Protein AF-A0A5E8BJN4-F1 (afdb_monomer_lite)

Organism: NCBI:txid2606893

Secondary structure (DSSP, 8-state):
-PPPSHHHHHHHHHHHHHHHHHHHHHHHHHHHHHHTTTSPPPS--S-HHHHHHHHHHHHHHHHHHHHHHHTT---SSHHHHTHHHHHTT--TTHHHHH-GGG--HHHHHHHHHHHHHHHHHHHTT-

Structure (mmCIF, N/CA/C/O backbone):
data_AF-A0A5E8BJN4-F1
#
_entry.id   AF-A0A5E8BJN4-F1
#
loop_
_atom_site.group_PDB
_atom_site.id
_atom_site.type_symbol
_atom_site.label_atom_id
_atom_site.label_alt_id
_atom_site.label_comp_id
_atom_site.label_asym_id
_atom_site.label_entity_id
_atom_site.label_seq_id
_atom_site.pdbx_PDB_ins_code
_atom_site.Cartn_x
_atom_site.Cartn_y
_atom_site.Cartn_z
_atom_site.occupancy
_atom_site.B_iso_or_equiv
_atom_site.auth_seq_id
_atom_site.auth_comp_id
_atom_site.auth_asym_id
_atom_site.auth_atom_id
_atom_site.pdbx_PDB_model_num
ATOM 1 N N . MET A 1 1 ? -3.437 -6.522 15.465 1.00 45.19 1 MET A N 1
ATOM 2 C CA . MET A 1 1 ? -3.212 -6.940 14.066 1.00 45.19 1 MET A CA 1
ATOM 3 C C . MET A 1 1 ? -1.799 -6.546 13.671 1.00 45.19 1 MET A C 1
ATOM 5 O O . MET A 1 1 ? -1.491 -5.362 13.699 1.00 45.19 1 MET A O 1
ATOM 9 N N . ALA A 1 2 ? -0.911 -7.509 13.423 1.00 52.59 2 ALA A N 1
ATOM 10 C CA . ALA A 1 2 ? 0.432 -7.198 12.938 1.00 52.59 2 ALA A CA 1
ATOM 11 C C . ALA A 1 2 ? 0.309 -6.641 11.515 1.00 52.59 2 ALA A C 1
ATOM 13 O O . ALA A 1 2 ? -0.337 -7.266 10.678 1.00 52.59 2 ALA A O 1
ATOM 14 N N . ALA A 1 3 ? 0.876 -5.464 11.248 1.00 62.09 3 ALA A N 1
ATOM 15 C CA . ALA A 1 3 ? 0.920 -4.936 9.892 1.00 62.09 3 ALA A CA 1
ATOM 16 C C . ALA A 1 3 ? 1.682 -5.939 9.018 1.00 62.09 3 ALA A C 1
ATOM 18 O O . ALA A 1 3 ? 2.853 -6.225 9.277 1.00 62.09 3 ALA A O 1
ATOM 19 N N . SER A 1 4 ? 1.007 -6.509 8.019 1.00 79.31 4 SER A N 1
ATOM 20 C CA . SER A 1 4 ? 1.665 -7.382 7.054 1.00 79.31 4 SER A CA 1
ATOM 21 C C . SER A 1 4 ? 2.795 -6.594 6.391 1.00 79.31 4 SER A C 1
ATOM 23 O O . SER A 1 4 ? 2.577 -5.516 5.841 1.00 79.31 4 SER A O 1
ATOM 25 N N . ILE A 1 5 ? 4.023 -7.104 6.484 1.00 90.44 5 ILE A N 1
ATOM 26 C CA . ILE A 1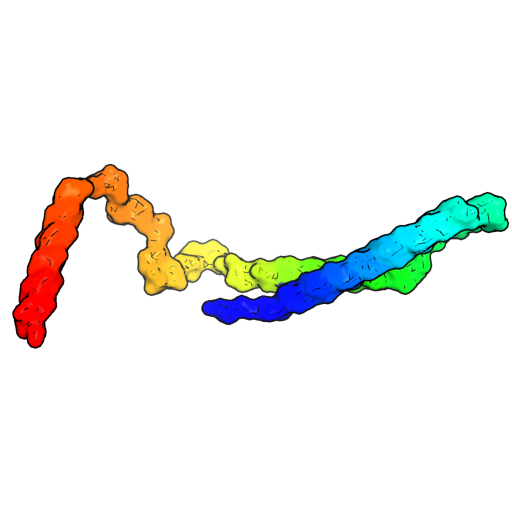 5 ? 5.219 -6.461 5.915 1.00 90.44 5 ILE A CA 1
ATOM 27 C C . ILE A 1 5 ? 5.263 -6.685 4.388 1.00 90.44 5 ILE A C 1
ATOM 29 O O . ILE A 1 5 ? 5.931 -5.962 3.652 1.00 90.44 5 ILE A O 1
ATOM 33 N N . LEU A 1 6 ? 4.497 -7.658 3.884 1.00 91.25 6 LEU A N 1
ATOM 34 C CA . LEU A 1 6 ? 4.502 -8.076 2.485 1.00 91.25 6 LEU A CA 1
ATOM 35 C C . LEU A 1 6 ? 4.069 -6.970 1.494 1.00 91.25 6 LEU A C 1
ATOM 37 O O . LEU A 1 6 ? 4.808 -6.750 0.533 1.00 91.25 6 LEU A O 1
ATOM 41 N N . PRO A 1 7 ? 2.956 -6.228 1.694 1.00 93.38 7 PRO A N 1
ATOM 42 C CA . PRO A 1 7 ? 2.593 -5.116 0.813 1.00 93.38 7 PRO A CA 1
ATOM 43 C C . PRO A 1 7 ? 3.673 -4.031 0.762 1.00 93.38 7 PRO A C 1
ATOM 45 O O . PRO A 1 7 ? 3.937 -3.479 -0.300 1.00 93.38 7 PRO A O 1
ATOM 48 N N . ILE A 1 8 ? 4.340 -3.760 1.890 1.00 93.06 8 ILE A N 1
ATOM 49 C CA . ILE A 1 8 ? 5.411 -2.756 1.981 1.00 93.06 8 ILE A CA 1
ATOM 50 C C . ILE A 1 8 ? 6.601 -3.176 1.113 1.00 93.06 8 ILE A C 1
ATOM 52 O O . ILE A 1 8 ? 7.122 -2.369 0.346 1.00 93.06 8 ILE A O 1
ATOM 56 N N . ILE A 1 9 ? 6.994 -4.450 1.187 1.00 95.56 9 ILE A N 1
ATOM 57 C CA . ILE A 1 9 ? 8.064 -5.014 0.356 1.00 95.56 9 ILE A CA 1
ATOM 58 C C . ILE A 1 9 ? 7.693 -4.929 -1.131 1.0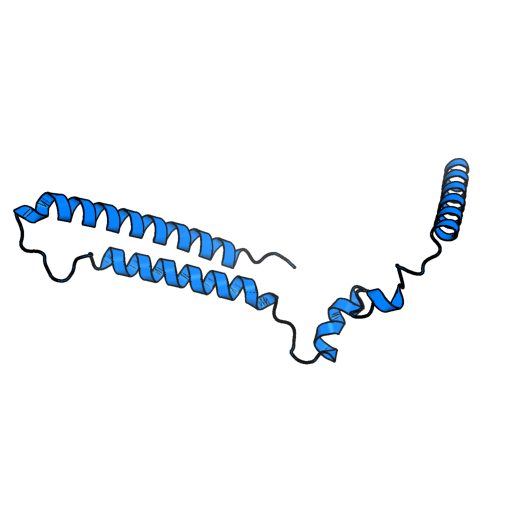0 95.56 9 ILE A C 1
ATOM 60 O O . ILE A 1 9 ? 8.503 -4.479 -1.939 1.00 95.56 9 ILE A O 1
ATOM 64 N N . LEU A 1 10 ? 6.464 -5.308 -1.498 1.00 95.69 10 LEU A N 1
ATOM 65 C CA . LEU A 1 10 ? 5.987 -5.237 -2.884 1.00 95.69 10 LEU A CA 1
ATOM 66 C C . LEU A 1 10 ? 5.996 -3.805 -3.427 1.00 95.69 10 LEU A C 1
ATOM 68 O O . LEU A 1 10 ? 6.421 -3.587 -4.561 1.00 95.69 10 LEU A O 1
ATOM 72 N N . TYR A 1 11 ? 5.594 -2.823 -2.619 1.00 96.44 11 TYR A N 1
ATOM 73 C CA . TYR A 1 11 ? 5.675 -1.416 -3.005 1.00 96.44 11 TYR A CA 1
ATOM 74 C C . TYR A 1 11 ? 7.113 -0.922 -3.149 1.00 96.44 11 TYR A C 1
ATOM 76 O O . TYR A 1 11 ? 7.396 -0.184 -4.091 1.00 96.44 11 TYR A O 1
ATOM 84 N N . ALA A 1 12 ? 8.027 -1.348 -2.275 1.00 96.81 12 ALA A N 1
ATOM 85 C CA . ALA A 1 12 ? 9.440 -0.999 -2.388 1.00 96.81 12 ALA A CA 1
ATOM 86 C C . ALA A 1 12 ? 10.052 -1.538 -3.693 1.00 96.81 12 ALA A C 1
ATOM 88 O O . ALA A 1 12 ? 10.697 -0.787 -4.426 1.00 96.81 12 ALA A O 1
ATOM 89 N N . PHE A 1 13 ? 9.790 -2.806 -4.033 1.00 96.69 13 PHE A N 1
ATOM 90 C CA . PHE A 1 13 ? 10.230 -3.384 -5.307 1.00 96.69 13 PHE A CA 1
ATOM 91 C C . PHE A 1 13 ? 9.566 -2.706 -6.503 1.00 96.69 13 PHE A C 1
ATOM 93 O O . PHE A 1 13 ? 10.248 -2.365 -7.463 1.00 96.69 13 PHE A O 1
ATOM 100 N N . SER A 1 14 ? 8.260 -2.453 -6.445 1.00 97.44 14 SER A N 1
ATOM 101 C CA . SER A 1 14 ? 7.556 -1.731 -7.503 1.00 97.44 14 SER A CA 1
ATOM 102 C C . SER A 1 14 ? 8.177 -0.356 -7.767 1.00 97.44 14 SER A C 1
ATOM 104 O O . SER A 1 14 ? 8.498 -0.045 -8.912 1.00 97.44 14 SER A O 1
ATOM 106 N N . ALA A 1 15 ? 8.428 0.431 -6.716 1.00 97.69 15 ALA A N 1
ATOM 107 C CA . ALA A 1 15 ? 9.078 1.732 -6.835 1.00 97.69 15 ALA A CA 1
ATOM 108 C C . ALA A 1 15 ? 10.474 1.614 -7.461 1.00 97.69 15 ALA A C 1
ATOM 110 O O . ALA A 1 15 ? 10.790 2.360 -8.384 1.00 97.69 15 ALA A O 1
ATOM 111 N N . PHE A 1 16 ? 11.282 0.650 -7.011 1.00 97.88 16 PHE A N 1
ATOM 112 C CA . PHE A 1 16 ? 12.609 0.402 -7.571 1.00 97.88 16 PHE A CA 1
ATOM 113 C C . PHE A 1 16 ? 12.553 0.080 -9.074 1.00 97.88 16 PHE A C 1
ATOM 115 O O . PHE A 1 16 ? 13.204 0.760 -9.863 1.00 97.88 16 PHE A O 1
ATOM 122 N N . PHE A 1 17 ? 11.735 -0.894 -9.489 1.00 97.44 17 PHE A N 1
ATOM 123 C CA . PHE A 1 17 ? 11.611 -1.307 -10.894 1.00 97.44 17 PHE A CA 1
ATOM 124 C C . PHE A 1 17 ? 11.026 -0.205 -11.788 1.00 97.44 17 PHE A C 1
ATOM 126 O O . PHE A 1 17 ? 11.490 -0.005 -12.911 1.00 97.44 17 PHE A O 1
ATOM 133 N N . LEU A 1 18 ? 10.021 0.533 -11.309 1.00 97.44 18 LEU A N 1
ATOM 134 C CA . LEU A 1 18 ? 9.407 1.616 -12.080 1.00 97.44 18 LEU A CA 1
ATOM 135 C C . LEU A 1 18 ? 10.350 2.809 -12.240 1.00 97.44 18 LEU A C 1
ATOM 137 O O . LEU A 1 18 ? 10.448 3.348 -13.336 1.00 97.44 18 LEU A O 1
ATOM 141 N N . ILE A 1 19 ? 11.076 3.201 -11.189 1.00 98.00 19 ILE A N 1
ATOM 142 C CA . ILE A 1 19 ? 12.077 4.274 -11.287 1.00 98.00 19 ILE A CA 1
ATOM 143 C C . ILE A 1 19 ? 13.223 3.843 -12.207 1.00 98.00 19 ILE A C 1
ATOM 145 O O . ILE A 1 19 ? 13.638 4.623 -13.063 1.00 98.00 19 ILE A O 1
ATOM 149 N N . HIS A 1 20 ? 13.701 2.603 -12.072 1.00 97.00 20 HIS A N 1
ATOM 150 C CA . HIS A 1 20 ? 14.777 2.070 -12.903 1.00 97.00 20 HIS A CA 1
ATOM 151 C C . HIS A 1 20 ? 14.384 2.028 -14.386 1.00 97.00 20 HIS A C 1
ATOM 153 O O . HIS A 1 20 ? 15.057 2.632 -15.217 1.00 97.00 20 HIS A O 1
ATOM 159 N N . SER A 1 21 ? 13.241 1.420 -14.715 1.00 96.94 21 SER A N 1
ATOM 160 C CA . SER A 1 21 ? 12.749 1.348 -16.098 1.00 96.94 21 SER A CA 1
ATOM 161 C C . SER A 1 21 ? 12.407 2.724 -16.680 1.00 96.94 21 SER A C 1
ATOM 163 O O . SER A 1 21 ? 12.668 2.972 -17.858 1.00 96.94 21 SER A O 1
ATOM 165 N N . ALA A 1 22 ? 11.885 3.655 -15.872 1.00 96.06 22 ALA A N 1
ATOM 166 C CA . ALA A 1 22 ? 11.641 5.030 -16.303 1.00 96.06 22 ALA A CA 1
ATOM 167 C C . ALA A 1 22 ? 12.944 5.768 -16.640 1.00 96.06 22 ALA A C 1
ATOM 169 O O . ALA A 1 22 ? 13.003 6.470 -17.651 1.00 96.06 22 ALA A O 1
ATOM 170 N N . TYR A 1 23 ? 13.992 5.588 -15.830 1.00 96.62 23 TYR A N 1
ATOM 171 C CA . TYR A 1 23 ? 15.307 6.159 -16.105 1.00 96.62 23 TYR A CA 1
ATOM 172 C C . TYR A 1 23 ? 15.930 5.560 -17.375 1.00 96.62 23 TYR A C 1
ATOM 174 O O . TYR A 1 23 ? 16.331 6.309 -18.265 1.00 96.62 23 TYR A O 1
ATOM 182 N N . SER A 1 24 ? 15.898 4.234 -17.534 1.00 95.62 24 SER A N 1
ATOM 183 C CA . SER A 1 24 ? 16.389 3.547 -18.739 1.00 95.62 24 SER A CA 1
ATOM 184 C C . SER A 1 24 ? 15.642 3.981 -20.008 1.00 95.62 24 SER A C 1
ATOM 186 O O . SER A 1 24 ? 16.248 4.229 -21.052 1.00 95.62 24 SER A O 1
ATOM 188 N N . ALA A 1 25 ? 14.317 4.146 -19.929 1.00 93.62 25 ALA A N 1
ATOM 189 C CA . ALA A 1 25 ? 13.513 4.667 -21.034 1.00 93.62 25 ALA A CA 1
ATOM 190 C C . ALA A 1 25 ? 13.855 6.130 -21.368 1.00 93.62 25 ALA A C 1
ATOM 192 O O . ALA A 1 25 ? 13.858 6.509 -22.546 1.00 93.62 25 ALA A O 1
ATOM 193 N N . TYR A 1 26 ? 14.145 6.950 -20.352 1.00 94.06 26 TYR A N 1
ATOM 194 C CA . TYR A 1 26 ? 14.580 8.334 -20.525 1.00 94.06 26 TYR A CA 1
ATOM 195 C C . TYR A 1 26 ? 15.926 8.408 -21.250 1.00 94.06 26 TYR A C 1
ATOM 197 O O . TYR A 1 26 ? 16.017 9.108 -22.260 1.00 94.06 26 TYR A O 1
ATOM 205 N N . GLU A 1 27 ? 16.935 7.660 -20.799 1.00 92.94 27 GLU A N 1
ATOM 206 C CA . GLU A 1 27 ? 18.250 7.625 -21.446 1.00 92.94 27 GLU A CA 1
ATOM 207 C C . GLU A 1 27 ? 18.148 7.140 -22.893 1.00 92.94 27 GLU A C 1
ATOM 209 O O . GLU A 1 27 ? 18.669 7.791 -23.801 1.00 92.94 27 GLU A O 1
ATOM 214 N N . PHE A 1 28 ? 17.402 6.057 -23.135 1.00 90.06 28 PHE A N 1
ATOM 215 C CA . PHE A 1 28 ? 17.191 5.540 -24.485 1.00 90.06 28 PHE A CA 1
ATOM 216 C C . PHE A 1 28 ? 16.539 6.584 -25.398 1.00 90.06 28 PHE A C 1
ATOM 218 O O . PHE A 1 28 ? 16.993 6.823 -26.517 1.00 90.06 28 PHE A O 1
ATOM 225 N N . SER A 1 29 ? 15.497 7.258 -24.909 1.00 88.50 29 SER A N 1
ATOM 226 C CA . SER A 1 29 ? 14.799 8.303 -25.661 1.00 88.50 29 SER A CA 1
ATOM 227 C C . SER A 1 29 ? 15.679 9.530 -25.903 1.00 88.50 29 SER A C 1
ATOM 229 O O . SER A 1 29 ? 15.583 10.162 -26.956 1.00 88.50 29 SER A O 1
ATOM 231 N N . TYR A 1 30 ? 16.528 9.884 -24.939 1.00 90.50 30 TYR A N 1
ATOM 232 C CA . TYR A 1 30 ? 17.479 10.984 -25.054 1.00 90.50 30 TYR A CA 1
ATOM 233 C C . TYR A 1 30 ? 18.540 10.690 -26.121 1.00 90.50 30 TYR A C 1
ATOM 235 O O . TYR A 1 30 ? 18.744 11.503 -27.024 1.00 90.50 30 TYR A O 1
ATOM 243 N N . LEU A 1 31 ? 19.146 9.499 -26.083 1.00 87.75 31 LEU A N 1
ATOM 244 C CA . LEU A 1 31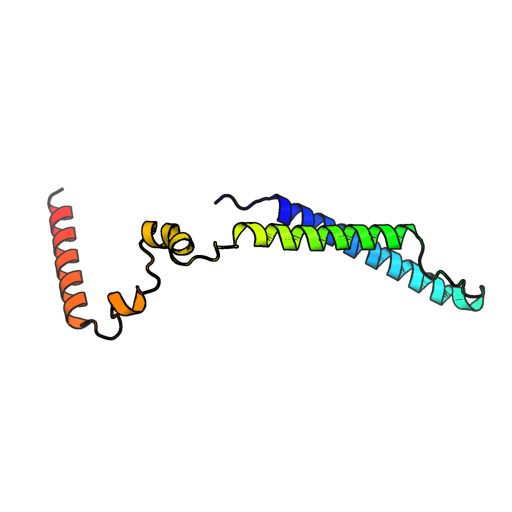 ? 20.117 9.058 -27.085 1.00 87.75 31 LEU A CA 1
ATOM 245 C C . LEU A 1 31 ? 19.477 8.960 -28.470 1.00 87.75 31 LEU A C 1
ATOM 247 O O . LEU A 1 31 ? 20.040 9.467 -29.437 1.00 87.75 31 LEU A O 1
ATOM 251 N N . LEU A 1 32 ? 18.271 8.393 -28.573 1.00 85.44 32 LEU A N 1
ATOM 252 C CA . LEU A 1 32 ? 17.555 8.295 -29.843 1.00 85.44 32 LEU A CA 1
ATOM 253 C C . LEU A 1 32 ? 17.338 9.674 -30.474 1.00 85.44 32 LEU A C 1
ATOM 255 O O . LEU A 1 32 ? 17.563 9.831 -31.668 1.00 85.44 32 LEU A O 1
ATOM 259 N N . LYS A 1 33 ? 16.959 10.688 -29.684 1.00 84.75 33 LYS A N 1
ATOM 260 C CA . LYS A 1 33 ? 16.833 12.074 -30.169 1.00 84.75 33 LYS A CA 1
ATOM 261 C C . LYS A 1 33 ? 18.166 12.641 -30.652 1.00 84.75 33 LYS A C 1
ATOM 263 O O . LYS A 1 33 ? 18.186 13.355 -31.649 1.00 84.75 33 LYS A O 1
ATOM 268 N N . HIS A 1 34 ? 19.265 12.324 -29.971 1.00 85.31 34 HIS A N 1
ATOM 269 C CA . HIS A 1 34 ? 20.595 12.805 -30.340 1.00 85.31 34 HIS A CA 1
ATOM 270 C C . HIS A 1 34 ? 21.120 12.153 -31.633 1.00 85.31 34 HIS A C 1
ATOM 272 O O . HIS A 1 34 ? 21.731 12.821 -32.462 1.00 85.31 34 HIS A O 1
ATOM 278 N N . PHE A 1 35 ? 20.815 10.870 -31.851 1.00 82.31 35 PHE A N 1
ATOM 279 C CA . PHE A 1 35 ? 21.217 10.104 -33.039 1.00 82.31 35 PHE A CA 1
ATOM 280 C C . PHE A 1 35 ? 20.152 10.054 -34.151 1.00 82.31 35 PHE A C 1
ATOM 282 O O . PHE A 1 35 ? 20.376 9.428 -35.192 1.00 82.31 35 PHE A O 1
ATOM 289 N N . ALA A 1 36 ? 19.018 10.743 -33.977 1.00 71.25 36 ALA A N 1
ATOM 290 C CA . ALA A 1 36 ? 17.880 10.743 -34.904 1.00 71.25 36 ALA A CA 1
ATOM 291 C C . ALA A 1 36 ? 18.234 11.230 -36.320 1.00 71.25 36 ALA A C 1
ATOM 293 O O . ALA A 1 36 ? 17.553 10.883 -37.279 1.00 71.25 36 ALA A O 1
ATOM 294 N N . HIS A 1 37 ? 19.303 12.016 -36.468 1.00 66.94 37 HIS A N 1
ATOM 295 C CA . HIS A 1 37 ? 19.775 12.484 -37.773 1.00 66.94 37 HIS A CA 1
ATOM 296 C C . HIS A 1 37 ? 20.530 11.394 -38.569 1.00 66.94 37 HIS A C 1
ATOM 298 O O . HIS A 1 37 ? 20.726 11.531 -39.773 1.00 66.94 37 HIS A O 1
ATOM 304 N N . ILE A 1 38 ? 20.983 10.318 -37.916 1.00 64.94 38 ILE A N 1
ATOM 305 C CA . ILE A 1 38 ? 21.896 9.320 -38.505 1.00 64.94 38 ILE A CA 1
ATOM 306 C C . ILE A 1 38 ? 21.170 8.008 -38.843 1.00 64.94 38 ILE A C 1
ATOM 308 O O . ILE A 1 38 ? 21.606 7.266 -39.719 1.00 64.94 38 ILE A O 1
ATOM 312 N N . THR A 1 39 ? 20.046 7.713 -38.187 1.00 61.50 39 THR A N 1
ATOM 313 C CA . THR A 1 39 ? 19.336 6.434 -38.340 1.00 61.50 39 THR A CA 1
ATOM 314 C C . THR A 1 39 ? 17.839 6.641 -38.537 1.00 61.50 39 THR A C 1
ATOM 316 O O . THR A 1 39 ? 17.208 7.440 -37.850 1.00 61.50 39 THR A O 1
ATOM 319 N N . THR A 1 40 ? 17.250 5.911 -39.488 1.00 63.66 40 THR A N 1
ATOM 320 C CA . THR A 1 40 ? 15.796 5.865 -39.668 1.00 63.66 40 THR A CA 1
ATOM 321 C C . THR A 1 40 ? 15.152 5.237 -38.426 1.00 63.66 40 THR A C 1
ATOM 323 O O . THR A 1 40 ? 15.575 4.160 -37.996 1.00 63.66 40 THR A O 1
ATOM 326 N N . PRO A 1 41 ? 14.140 5.877 -37.812 1.00 62.50 41 PRO A N 1
ATOM 327 C CA . PRO A 1 41 ? 13.572 5.390 -36.563 1.00 62.50 41 PRO A CA 1
ATOM 328 C C . PRO A 1 41 ? 12.860 4.052 -36.792 1.00 62.50 41 PRO A C 1
ATOM 330 O O . PRO A 1 41 ? 11.905 3.952 -37.565 1.00 62.50 41 PRO A O 1
ATOM 333 N N . SER A 1 42 ? 13.333 3.008 -36.112 1.00 61.19 42 SER A N 1
ATOM 334 C CA . SER A 1 42 ? 12.686 1.695 -36.101 1.00 61.19 42 SER A CA 1
ATOM 335 C C . SER A 1 42 ? 11.355 1.753 -35.338 1.00 61.19 42 SER A C 1
ATOM 337 O O . SER A 1 42 ? 11.239 2.436 -34.321 1.00 61.19 42 SER A O 1
ATOM 339 N N . LYS A 1 43 ? 10.347 0.993 -35.795 1.00 62.31 43 LYS A N 1
ATOM 340 C CA . LYS A 1 43 ? 8.982 0.940 -35.221 1.00 62.31 43 LYS A CA 1
ATOM 341 C C . LYS A 1 43 ? 8.918 0.477 -33.751 1.00 62.31 43 LYS A C 1
ATOM 343 O O . LYS A 1 43 ? 7.875 0.633 -33.125 1.00 62.31 43 LYS A O 1
ATOM 348 N N . ASN A 1 44 ? 10.004 -0.054 -33.185 1.00 63.06 44 ASN A N 1
ATOM 349 C CA . ASN A 1 44 ? 10.108 -0.439 -31.775 1.00 63.06 44 ASN A CA 1
ATOM 350 C C . ASN A 1 44 ? 10.984 0.561 -31.006 1.00 63.06 44 ASN A C 1
ATOM 352 O O . ASN A 1 44 ? 12.170 0.326 -30.803 1.00 63.06 44 ASN A O 1
ATOM 356 N N . LEU A 1 45 ? 10.382 1.672 -30.570 1.00 76.06 45 LEU A N 1
ATOM 357 C CA . LEU A 1 45 ? 11.079 2.801 -29.934 1.00 76.06 45 LEU A CA 1
ATOM 358 C C . LEU A 1 45 ? 11.644 2.517 -28.533 1.00 76.06 45 LEU A C 1
ATOM 360 O O . LEU A 1 45 ? 12.288 3.392 -27.976 1.00 76.06 45 LEU A O 1
ATOM 364 N N . VAL A 1 46 ? 11.373 1.361 -27.927 1.00 83.38 46 VAL A N 1
ATOM 365 C CA . VAL A 1 46 ? 11.900 1.021 -26.597 1.00 83.38 46 VAL A CA 1
ATOM 366 C C . VAL A 1 46 ? 12.344 -0.444 -26.602 1.00 83.38 46 VAL A C 1
ATOM 368 O O . VAL A 1 46 ? 11.568 -1.291 -27.077 1.00 83.38 46 VAL A O 1
ATOM 371 N N . PRO A 1 47 ? 13.551 -0.745 -26.091 1.00 90.06 47 PRO A N 1
ATOM 372 C CA . PRO A 1 47 ? 14.047 -2.102 -25.880 1.00 90.06 47 PRO A CA 1
ATOM 373 C C . PRO A 1 47 ? 13.083 -2.998 -25.078 1.00 90.06 47 PRO A C 1
ATOM 375 O O . PRO A 1 47 ? 12.241 -2.525 -24.311 1.00 90.06 47 PRO A O 1
ATOM 378 N N . LEU A 1 48 ? 13.143 -4.311 -25.321 1.00 91.31 48 LEU A N 1
ATOM 379 C CA . LEU A 1 48 ? 12.199 -5.280 -24.748 1.00 91.31 48 LEU A CA 1
ATOM 380 C C . LEU A 1 48 ? 12.385 -5.464 -23.233 1.00 91.31 48 LEU A C 1
ATOM 382 O O . LEU A 1 48 ? 11.402 -5.606 -22.514 1.00 91.31 48 LEU A O 1
ATOM 386 N N . ASP A 1 49 ? 13.625 -5.441 -22.767 1.00 93.56 49 ASP A N 1
ATOM 387 C CA . ASP A 1 49 ? 14.033 -5.473 -21.360 1.00 93.56 49 ASP A CA 1
ATOM 388 C C . ASP A 1 49 ? 13.356 -4.361 -20.546 1.00 93.56 49 ASP A C 1
ATOM 390 O O . ASP A 1 49 ? 12.632 -4.663 -19.598 1.00 93.56 49 ASP A O 1
ATOM 394 N N . VAL A 1 50 ? 13.444 -3.104 -20.996 1.00 94.56 50 VAL A N 1
ATOM 395 C CA . VAL A 1 50 ? 12.814 -1.952 -20.319 1.00 94.56 50 VAL A CA 1
ATOM 396 C C . VAL A 1 50 ? 11.288 -2.105 -20.240 1.00 94.56 50 VAL A C 1
ATOM 398 O O . VAL A 1 50 ? 10.664 -1.740 -19.241 1.00 94.56 50 VAL A O 1
ATOM 401 N N . LYS A 1 51 ? 10.659 -2.685 -21.273 1.00 94.94 51 LYS A N 1
ATOM 402 C CA . LYS A 1 51 ? 9.212 -2.970 -21.260 1.00 94.94 51 LYS A CA 1
ATOM 403 C C . LYS A 1 51 ? 8.854 -4.036 -20.227 1.00 94.94 51 LYS A C 1
ATOM 405 O O . LYS A 1 51 ? 7.857 -3.883 -19.526 1.00 94.94 51 LYS A O 1
ATOM 410 N N . ILE A 1 52 ? 9.636 -5.113 -20.146 1.00 95.88 52 ILE A N 1
ATOM 411 C CA . ILE A 1 52 ? 9.397 -6.207 -19.198 1.00 95.88 52 ILE A CA 1
ATOM 412 C C . ILE A 1 52 ? 9.556 -5.703 -17.760 1.00 95.88 52 ILE A C 1
ATOM 414 O O . ILE A 1 52 ? 8.682 -5.962 -16.936 1.00 95.88 52 ILE A O 1
ATOM 418 N N . GLU A 1 53 ? 10.605 -4.933 -17.468 1.00 95.94 53 GLU A N 1
ATOM 419 C CA . GLU A 1 53 ? 10.830 -4.345 -16.142 1.00 95.94 53 GLU A CA 1
ATOM 420 C C . GLU A 1 53 ? 9.682 -3.433 -15.704 1.00 95.94 53 GLU A C 1
ATOM 422 O O . GLU A 1 53 ? 9.199 -3.545 -14.576 1.00 95.94 53 GLU A O 1
ATOM 427 N N . ALA A 1 54 ? 9.189 -2.580 -16.608 1.00 96.38 54 ALA A N 1
ATOM 428 C CA . ALA A 1 54 ? 8.051 -1.709 -16.333 1.00 96.38 54 ALA A CA 1
ATOM 429 C C . ALA A 1 54 ? 6.764 -2.509 -16.058 1.00 96.38 54 ALA A C 1
ATOM 431 O O . ALA A 1 54 ? 6.022 -2.188 -15.128 1.00 96.38 54 ALA A O 1
ATOM 432 N N . ILE A 1 55 ? 6.506 -3.577 -16.825 1.00 97.50 55 ILE A N 1
ATOM 433 C CA . ILE A 1 55 ? 5.345 -4.459 -16.618 1.00 97.50 55 ILE A CA 1
ATOM 434 C C . ILE A 1 55 ? 5.447 -5.178 -15.268 1.00 97.50 55 ILE A C 1
ATOM 436 O O . ILE A 1 55 ? 4.469 -5.213 -14.522 1.00 97.50 55 ILE A O 1
ATOM 440 N N . ILE A 1 56 ? 6.619 -5.715 -14.921 1.00 97.56 56 ILE A N 1
ATOM 441 C CA . ILE A 1 56 ? 6.854 -6.378 -13.631 1.00 97.56 56 ILE A CA 1
ATOM 442 C C . ILE A 1 56 ? 6.670 -5.386 -12.473 1.00 97.56 56 ILE A C 1
ATOM 444 O O . ILE A 1 56 ? 5.958 -5.685 -11.512 1.00 97.56 56 ILE A O 1
ATOM 448 N N . GLY A 1 57 ? 7.235 -4.179 -12.585 1.00 97.56 57 GLY A N 1
ATOM 449 C CA . GLY A 1 57 ? 7.069 -3.116 -11.592 1.00 97.56 57 GLY A CA 1
ATOM 450 C C . GLY A 1 57 ? 5.605 -2.700 -11.404 1.00 97.56 57 GLY A C 1
ATOM 451 O O . GLY A 1 57 ? 5.161 -2.500 -10.269 1.00 97.56 57 GLY A O 1
ATOM 452 N N . ALA A 1 58 ? 4.829 -2.643 -12.490 1.00 97.56 58 ALA A N 1
ATOM 453 C CA . ALA A 1 58 ? 3.396 -2.361 -12.447 1.00 97.56 58 ALA A CA 1
ATOM 454 C C . ALA A 1 58 ? 2.597 -3.503 -11.796 1.00 97.56 58 ALA A C 1
ATOM 456 O O . ALA A 1 58 ? 1.718 -3.242 -10.975 1.00 97.56 58 ALA A O 1
ATOM 457 N N . LEU A 1 59 ? 2.922 -4.765 -12.097 1.00 97.62 59 LEU A N 1
ATOM 458 C CA . LEU A 1 59 ? 2.287 -5.920 -11.457 1.00 97.62 59 LEU A CA 1
ATOM 459 C C . LEU A 1 59 ? 2.517 -5.911 -9.943 1.00 97.62 59 LEU A C 1
ATOM 461 O O . LEU A 1 59 ? 1.559 -6.068 -9.186 1.00 97.62 59 LEU A O 1
ATOM 465 N N . PHE A 1 60 ? 3.746 -5.651 -9.484 1.00 97.56 60 PHE A N 1
ATOM 466 C CA . PHE A 1 60 ? 4.021 -5.514 -8.051 1.00 97.56 60 PHE A CA 1
ATOM 467 C C . PHE A 1 60 ? 3.224 -4.379 -7.400 1.00 97.56 60 PHE A C 1
ATOM 469 O O . PHE A 1 60 ? 2.719 -4.568 -6.293 1.00 97.56 60 PHE A O 1
ATOM 476 N N . ALA A 1 61 ? 3.036 -3.245 -8.087 1.00 96.50 61 ALA A N 1
ATOM 477 C CA . ALA A 1 61 ? 2.204 -2.146 -7.587 1.00 96.50 61 ALA A CA 1
ATOM 478 C C 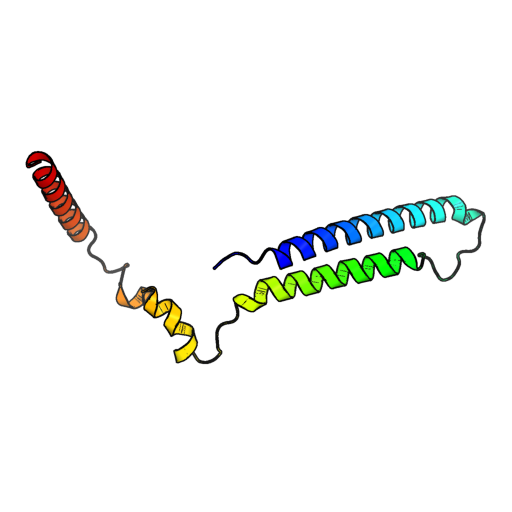. ALA A 1 61 ? 0.751 -2.590 -7.365 1.00 96.50 61 ALA A C 1
ATOM 480 O O . ALA A 1 61 ? 0.156 -2.310 -6.323 1.00 96.50 61 ALA A O 1
ATOM 481 N N . VAL A 1 62 ? 0.187 -3.296 -8.351 1.00 96.56 62 VAL A N 1
ATOM 482 C CA . VAL A 1 62 ? -1.199 -3.776 -8.323 1.00 96.56 62 VAL A CA 1
ATOM 483 C C . VAL A 1 62 ? -1.388 -4.810 -7.216 1.00 96.56 62 VAL A C 1
ATOM 485 O O . VAL A 1 62 ? -2.315 -4.684 -6.417 1.00 96.56 62 VAL A O 1
ATOM 488 N N . PHE A 1 63 ? -0.494 -5.797 -7.111 1.00 94.88 63 PHE A N 1
ATOM 489 C CA . PHE A 1 63 ? -0.569 -6.799 -6.047 1.00 94.88 63 PHE A CA 1
ATOM 490 C C . PHE A 1 63 ? -0.384 -6.186 -4.657 1.00 94.88 63 PHE A C 1
ATOM 492 O O . PHE A 1 63 ? -1.136 -6.530 -3.744 1.00 94.88 63 PHE A O 1
ATOM 499 N N . GLY A 1 64 ? 0.553 -5.243 -4.500 1.00 93.69 64 GLY A N 1
ATOM 500 C CA . GLY A 1 64 ? 0.719 -4.481 -3.261 1.00 93.69 64 GLY A CA 1
ATOM 501 C C . GLY A 1 64 ? -0.576 -3.774 -2.852 1.00 93.69 64 GLY A C 1
ATOM 502 O O . GLY A 1 64 ? -1.024 -3.926 -1.717 1.00 93.69 64 GLY A O 1
ATOM 503 N N . ALA A 1 65 ? -1.236 -3.099 -3.800 1.00 92.81 65 ALA A N 1
ATOM 504 C CA . ALA A 1 65 ? -2.495 -2.392 -3.564 1.00 92.81 65 ALA A CA 1
ATOM 505 C C . ALA A 1 65 ? -3.653 -3.306 -3.167 1.00 92.81 65 ALA A C 1
ATOM 507 O O . ALA A 1 65 ? -4.413 -2.970 -2.255 1.00 92.81 65 ALA A O 1
ATOM 508 N N . ILE A 1 66 ? -3.776 -4.464 -3.819 1.00 92.88 66 ILE A N 1
ATOM 509 C CA . ILE A 1 66 ? -4.798 -5.454 -3.476 1.00 92.88 66 ILE A CA 1
ATOM 510 C C . ILE A 1 66 ? -4.567 -5.948 -2.047 1.00 92.88 66 ILE A C 1
ATOM 512 O O . ILE A 1 66 ? -5.471 -5.848 -1.219 1.00 92.88 66 ILE A O 1
ATOM 516 N N . LEU A 1 67 ? -3.352 -6.405 -1.728 1.00 91.69 67 LEU A N 1
ATOM 517 C CA . LEU A 1 67 ? -3.038 -6.989 -0.421 1.00 91.69 67 LEU A CA 1
ATOM 518 C C . LEU A 1 67 ? -3.216 -6.004 0.739 1.00 91.69 67 LEU A C 1
ATOM 520 O O . LEU A 1 67 ? -3.624 -6.416 1.817 1.00 91.69 67 LEU A O 1
ATOM 524 N N . THR A 1 68 ? -2.991 -4.703 0.530 1.00 90.25 68 THR A N 1
ATOM 525 C CA . THR A 1 68 ? -3.273 -3.682 1.555 1.00 90.25 68 THR A CA 1
ATOM 526 C C . THR A 1 68 ? -4.755 -3.605 1.939 1.00 90.25 68 THR A C 1
ATOM 528 O O . THR A 1 68 ? -5.076 -3.179 3.047 1.00 90.25 68 THR A O 1
ATOM 531 N N . LYS A 1 69 ? -5.675 -3.973 1.041 1.00 88.12 69 LYS A N 1
ATOM 532 C CA . LYS A 1 69 ? -7.121 -3.842 1.270 1.00 88.12 69 LYS A CA 1
ATOM 533 C C . LYS A 1 69 ? -7.818 -5.139 1.649 1.00 88.12 69 LYS A C 1
ATOM 535 O O . LYS A 1 69 ? -8.926 -5.055 2.176 1.00 88.12 69 LYS A O 1
ATOM 540 N N . VAL A 1 70 ? -7.190 -6.296 1.442 1.00 86.69 70 VAL A N 1
ATOM 541 C CA . VAL A 1 70 ? -7.791 -7.606 1.747 1.00 86.69 70 VAL A CA 1
ATOM 542 C C . VAL A 1 70 ? -8.307 -7.668 3.188 1.00 86.69 70 VAL A C 1
ATOM 544 O O . VAL A 1 70 ? -9.461 -8.029 3.395 1.00 86.69 70 VAL A O 1
ATOM 547 N N . ASP A 1 71 ? -7.516 -7.205 4.156 1.00 80.00 71 ASP A N 1
ATOM 548 C CA . ASP A 1 71 ? -7.863 -7.296 5.583 1.00 80.00 71 ASP A CA 1
ATOM 549 C C . ASP A 1 71 ? -8.923 -6.271 6.033 1.00 80.00 71 ASP A C 1
ATOM 551 O O . ASP A 1 71 ? -9.389 -6.305 7.167 1.00 80.00 71 ASP A O 1
ATOM 555 N N . THR A 1 72 ? -9.310 -5.332 5.163 1.00 83.25 72 THR A N 1
ATOM 556 C CA . THR A 1 72 ? -10.285 -4.273 5.497 1.00 83.25 72 THR A CA 1
ATOM 557 C C . THR A 1 72 ? -11.721 -4.615 5.108 1.00 83.25 72 THR A C 1
ATOM 559 O O . THR A 1 72 ? -12.645 -3.863 5.420 1.00 83.25 72 THR A O 1
ATOM 562 N N . LEU A 1 73 ? -11.926 -5.726 4.399 1.00 85.25 73 LEU A N 1
ATOM 563 C CA . LEU A 1 73 ? -13.238 -6.122 3.905 1.00 85.25 73 LEU A CA 1
ATOM 564 C C . LEU A 1 73 ? -14.066 -6.738 5.036 1.00 85.25 73 LEU A C 1
ATOM 566 O O . LEU A 1 73 ? -13.757 -7.816 5.535 1.00 85.25 73 LEU A O 1
ATOM 570 N N . LYS A 1 74 ? -15.148 -6.053 5.418 1.00 87.00 74 LYS A N 1
ATOM 571 C CA . LYS A 1 74 ? -16.148 -6.574 6.357 1.00 87.00 74 LYS A CA 1
ATOM 572 C C . LYS A 1 74 ? -17.161 -7.475 5.631 1.00 87.00 74 LYS A C 1
ATOM 574 O O . LYS A 1 74 ? -17.415 -7.265 4.440 1.00 87.00 74 LYS A O 1
ATOM 579 N N . PRO A 1 75 ? -17.763 -8.465 6.316 1.00 90.31 75 PRO A N 1
ATOM 580 C CA . PRO A 1 75 ? -18.816 -9.285 5.725 1.00 90.31 75 PRO A CA 1
ATOM 581 C C . PRO A 1 75 ? -20.027 -8.429 5.329 1.00 90.31 75 PRO A C 1
ATOM 583 O O . PRO A 1 75 ? -20.322 -7.408 5.946 1.00 90.31 75 PRO A O 1
ATOM 586 N N . ILE A 1 76 ? -20.755 -8.857 4.293 1.00 92.31 76 ILE A N 1
ATOM 587 C CA . ILE A 1 76 ? -21.899 -8.096 3.758 1.00 92.31 76 ILE A CA 1
ATOM 588 C C . ILE A 1 76 ? -23.079 -8.030 4.736 1.00 92.31 76 ILE A C 1
ATOM 590 O O . ILE A 1 76 ? -23.872 -7.090 4.713 1.00 92.31 76 ILE A O 1
ATOM 594 N N . LYS A 1 77 ? -23.216 -9.041 5.599 1.00 93.75 77 LYS A N 1
ATOM 595 C CA . LYS A 1 77 ? -24.278 -9.093 6.596 1.00 93.75 77 LYS A CA 1
ATOM 596 C C . LYS A 1 77 ? -23.903 -8.228 7.785 1.00 93.75 77 LYS A C 1
ATOM 598 O O . LYS A 1 77 ? -22.922 -8.493 8.475 1.00 93.75 77 LYS A O 1
ATOM 603 N N . PHE A 1 78 ? -24.753 -7.250 8.068 1.00 88.62 78 PHE A N 1
ATOM 604 C CA . PHE A 1 78 ? -24.562 -6.332 9.184 1.00 88.62 78 PHE A CA 1
ATOM 605 C C . PHE A 1 78 ? -24.408 -7.058 10.526 1.00 88.62 78 PHE A C 1
ATOM 607 O O . PHE A 1 78 ? -23.481 -6.763 11.268 1.00 88.62 78 PHE A O 1
ATOM 614 N N . SER A 1 79 ? -25.242 -8.068 10.795 1.00 89.44 79 SER A N 1
ATOM 615 C CA . SER A 1 79 ? -25.181 -8.852 12.037 1.00 89.44 79 SER A CA 1
ATOM 616 C C . SER A 1 79 ? -23.834 -9.535 12.272 1.00 89.44 79 SER A C 1
ATOM 618 O O . SER A 1 79 ? -23.504 -9.812 13.412 1.00 89.44 79 SER A O 1
ATOM 620 N N . GLU A 1 80 ? -23.080 -9.836 11.212 1.00 92.06 80 GLU A N 1
ATOM 621 C CA . GLU A 1 80 ? -21.744 -10.437 11.297 1.00 92.06 80 GLU A CA 1
ATOM 622 C C . GLU A 1 80 ? -20.656 -9.348 11.340 1.00 92.06 80 GLU A C 1
ATOM 624 O O . GLU A 1 80 ? -19.669 -9.486 12.054 1.00 92.06 80 GLU A O 1
ATOM 629 N N . ALA A 1 81 ? -20.849 -8.237 10.620 1.00 88.81 81 ALA A N 1
ATOM 630 C CA . ALA A 1 81 ? -19.873 -7.151 10.499 1.00 88.81 81 ALA A CA 1
ATOM 631 C C . ALA A 1 81 ? -19.686 -6.318 11.776 1.00 88.81 81 ALA A C 1
ATOM 633 O O . ALA A 1 81 ? -18.640 -5.685 11.936 1.00 88.81 81 ALA A O 1
ATOM 634 N N . ILE A 1 82 ? -20.699 -6.280 12.647 1.00 90.06 82 ILE A N 1
ATOM 635 C CA . ILE A 1 82 ? -20.671 -5.478 13.877 1.00 90.06 82 ILE A CA 1
ATOM 636 C C . ILE A 1 82 ? -20.148 -6.237 15.091 1.00 90.06 82 ILE A C 1
ATOM 638 O O . ILE A 1 82 ? -19.811 -5.595 16.072 1.00 90.06 82 ILE A O 1
ATOM 642 N N . VAL A 1 83 ? -20.068 -7.572 15.051 1.00 90.44 83 VAL A N 1
ATOM 643 C CA . VAL A 1 83 ? -19.767 -8.387 16.245 1.00 90.44 83 VAL A CA 1
ATOM 644 C C . VAL A 1 83 ? -18.427 -8.002 16.865 1.00 90.44 83 VAL A C 1
ATOM 646 O O . VAL A 1 83 ? -18.325 -7.858 18.079 1.00 90.44 83 VAL A O 1
ATOM 649 N N . GLU A 1 84 ? -17.401 -7.816 16.034 1.00 87.00 84 GLU A N 1
ATOM 650 C CA . GLU A 1 84 ? -16.069 -7.408 16.493 1.00 87.00 84 GLU A CA 1
ATOM 651 C C . GLU A 1 84 ? -16.081 -5.985 17.074 1.00 87.00 84 GLU A C 1
ATOM 653 O O . GLU A 1 84 ? -15.502 -5.741 18.134 1.00 87.00 84 GLU A O 1
ATOM 658 N N . ASP A 1 85 ? -16.799 -5.060 16.428 1.00 87.31 85 ASP A N 1
ATOM 659 C CA . ASP A 1 85 ? -16.935 -3.679 16.901 1.00 87.31 85 ASP A CA 1
ATOM 660 C C . ASP A 1 85 ? -17.708 -3.633 18.240 1.00 87.31 85 ASP A C 1
ATOM 662 O O . ASP A 1 85 ? -17.287 -2.948 19.173 1.00 87.31 85 ASP A O 1
ATOM 666 N N . GLU A 1 86 ? -18.785 -4.412 18.384 1.00 89.12 86 GLU A N 1
ATOM 667 C CA . GLU A 1 86 ? -19.587 -4.515 19.610 1.00 89.12 86 GLU A CA 1
ATOM 668 C C . GLU A 1 86 ? -18.803 -5.141 20.767 1.00 89.12 86 GLU A C 1
ATOM 670 O O . GLU A 1 86 ? -18.881 -4.652 21.894 1.00 89.12 86 GLU A O 1
ATOM 675 N N . GLN A 1 87 ? -17.995 -6.175 20.503 1.00 89.00 87 GLN A N 1
ATOM 676 C CA . GLN A 1 87 ? -17.077 -6.741 21.500 1.00 89.00 87 GLN A CA 1
ATOM 677 C C . GLN A 1 87 ? -16.048 -5.710 21.980 1.00 89.00 87 GLN A C 1
ATOM 679 O O . GLN A 1 87 ? -15.687 -5.703 23.156 1.00 89.00 87 GLN A O 1
ATOM 684 N N . ALA A 1 88 ? -15.611 -4.811 21.096 1.00 88.62 88 ALA A N 1
ATOM 685 C CA . ALA A 1 88 ? -14.753 -3.683 21.447 1.00 88.62 88 ALA A CA 1
ATOM 686 C C . ALA A 1 88 ? -15.505 -2.534 22.157 1.00 88.62 88 ALA A C 1
ATOM 688 O O . ALA A 1 88 ? -14.885 -1.536 22.527 1.00 88.62 88 ALA A O 1
ATOM 689 N N . GLY A 1 89 ? -16.823 -2.654 22.360 1.00 87.25 89 GLY A N 1
ATOM 690 C CA . GLY A 1 89 ? -17.672 -1.626 22.968 1.00 87.25 89 GLY A CA 1
ATOM 691 C C . GLY A 1 89 ? -18.029 -0.474 22.024 1.00 87.25 89 GLY A C 1
ATOM 692 O O . GLY A 1 89 ? -18.543 0.550 22.479 1.00 87.25 89 GLY A O 1
ATOM 693 N N . ASN A 1 90 ? -17.763 -0.625 20.725 1.00 85.88 90 ASN A N 1
ATOM 694 C CA . ASN A 1 90 ? -18.087 0.352 19.696 1.00 85.88 90 ASN A CA 1
ATOM 695 C C . ASN A 1 90 ? -19.406 -0.031 19.024 1.00 85.88 90 ASN A C 1
ATOM 697 O O . ASN A 1 90 ? -19.461 -0.891 18.150 1.00 85.88 90 ASN A O 1
ATOM 701 N N . GLY A 1 91 ? -20.482 0.642 19.423 1.00 87.69 91 GLY A N 1
ATOM 702 C CA . GLY A 1 91 ? -21.780 0.485 18.781 1.00 87.69 91 GLY A CA 1
ATOM 703 C C . GLY A 1 91 ? -21.911 1.369 17.532 1.00 87.69 91 GLY A C 1
ATOM 704 O O . GLY A 1 91 ? -21.536 2.543 17.564 1.00 87.69 91 GLY A O 1
ATOM 705 N N . PRO A 1 92 ? -22.544 0.898 16.446 1.00 85.19 92 PRO A N 1
ATOM 706 C CA . PRO A 1 92 ? -22.919 1.768 15.325 1.00 85.19 92 PRO A CA 1
ATOM 707 C C . PRO A 1 92 ? -23.896 2.879 15.754 1.00 85.19 92 PRO A C 1
ATOM 709 O O . PRO A 1 92 ? -23.954 3.945 15.138 1.00 85.19 92 PRO A O 1
ATOM 712 N N . PHE A 1 93 ? -24.635 2.655 16.845 1.00 87.25 93 PHE A N 1
ATOM 713 C CA . PHE A 1 93 ? -25.571 3.611 17.436 1.00 87.25 93 PHE A CA 1
ATOM 714 C C . PHE A 1 93 ? -25.001 4.375 18.634 1.00 87.25 93 PHE A C 1
ATOM 716 O O . PHE A 1 93 ? -25.734 5.134 19.268 1.00 87.25 93 PHE A O 1
ATOM 723 N N . ASP A 1 94 ? -23.699 4.264 18.907 1.00 87.25 94 ASP A N 1
ATOM 724 C CA . ASP A 1 94 ? -23.045 4.869 20.074 1.00 87.25 94 ASP A CA 1
ATOM 725 C C . ASP A 1 94 ? -23.320 6.380 20.182 1.00 87.25 94 ASP A C 1
ATOM 727 O O . ASP A 1 94 ? -23.595 6.924 21.254 1.00 87.25 94 ASP A O 1
ATOM 731 N N . ARG A 1 95 ? -23.388 7.065 19.035 1.00 84.44 95 ARG A N 1
ATOM 732 C CA . ARG A 1 95 ? -23.739 8.490 18.962 1.00 84.44 95 ARG A CA 1
ATOM 733 C C . ARG A 1 95 ? -25.154 8.796 19.473 1.00 84.44 95 ARG A C 1
ATOM 735 O O . ARG A 1 95 ? -25.368 9.849 20.076 1.00 84.44 95 ARG A O 1
ATOM 742 N N . PHE A 1 96 ? -26.115 7.910 19.221 1.00 87.81 96 PHE A N 1
ATOM 743 C CA . PHE A 1 96 ? -27.503 8.060 19.665 1.00 87.81 96 PHE A CA 1
ATOM 744 C C . PHE A 1 96 ? -27.700 7.604 21.109 1.00 87.81 96 PHE A C 1
ATOM 746 O O . PHE A 1 96 ? -28.512 8.191 21.822 1.00 87.81 96 PHE A O 1
ATOM 753 N N . GLU A 1 97 ? -26.951 6.598 21.547 1.00 88.19 97 GLU A N 1
ATOM 754 C CA . GLU A 1 97 ? -27.031 6.055 22.903 1.00 88.19 97 GLU A CA 1
ATOM 755 C C . GLU A 1 97 ? -26.362 6.980 23.919 1.00 88.19 97 GLU A C 1
ATOM 757 O O . GLU A 1 97 ? -26.972 7.336 24.928 1.00 88.19 97 GLU A O 1
ATOM 762 N N . ARG A 1 98 ? -25.148 7.470 23.628 1.00 86.50 98 ARG A N 1
ATOM 763 C CA . ARG A 1 98 ? -24.420 8.367 24.541 1.00 86.50 98 ARG A CA 1
ATOM 764 C C . ARG A 1 98 ? -25.046 9.751 24.664 1.00 86.50 98 ARG A C 1
ATOM 766 O O . ARG A 1 98 ? -24.776 10.443 25.648 1.00 86.50 98 ARG A O 1
ATOM 773 N N . ARG A 1 99 ? -25.841 10.171 23.669 1.00 87.88 99 ARG A N 1
ATOM 774 C CA . ARG A 1 99 ? -26.530 11.476 23.611 1.00 87.88 99 ARG A CA 1
ATOM 775 C C . ARG A 1 99 ? -25.641 12.637 24.062 1.00 87.88 99 ARG A C 1
ATOM 777 O O . ARG A 1 99 ? -26.074 13.485 24.836 1.00 87.88 99 ARG A O 1
ATOM 784 N N . THR A 1 100 ? -24.398 12.685 23.584 1.00 84.44 100 THR A N 1
ATOM 785 C CA . THR A 1 100 ? -23.372 13.634 24.060 1.00 84.44 100 THR A CA 1
ATOM 786 C C . THR A 1 100 ? -23.822 15.097 24.000 1.00 84.44 100 THR A C 1
ATOM 788 O O . THR A 1 100 ? -23.467 15.883 24.869 1.00 84.44 100 THR A O 1
ATOM 791 N N . ILE A 1 101 ? -24.673 15.445 23.032 1.00 87.19 101 ILE A N 1
ATOM 792 C CA . ILE A 1 101 ? -25.237 16.793 22.849 1.00 87.19 101 ILE A CA 1
ATOM 793 C C . ILE A 1 101 ? -26.203 17.188 23.984 1.00 87.19 101 ILE A C 1
ATOM 795 O O . ILE A 1 101 ? -26.330 18.366 24.300 1.00 87.19 101 ILE A O 1
ATOM 799 N N . PHE A 1 102 ? -26.867 16.219 24.615 1.00 90.62 102 PHE A N 1
ATOM 800 C CA . PHE A 1 102 ? -27.860 16.444 25.673 1.00 90.62 102 PHE A CA 1
ATOM 801 C C . PHE A 1 102 ? -27.309 16.185 27.079 1.00 90.62 102 PHE A C 1
ATOM 803 O O . PHE A 1 102 ? -28.066 16.175 28.048 1.00 90.62 102 PHE A O 1
ATOM 810 N N . GLN A 1 103 ? -26.004 15.944 27.213 1.00 89.38 103 GLN A N 1
ATOM 811 C CA . GLN A 1 103 ? -25.401 15.699 28.517 1.00 89.38 103 GLN A CA 1
ATOM 812 C C . GLN A 1 103 ? -25.278 16.992 29.327 1.00 89.38 103 GLN A C 1
ATOM 814 O O . GLN A 1 103 ? -24.833 18.030 28.833 1.00 89.38 103 GLN A O 1
ATOM 819 N N . ASN A 1 104 ? -25.618 16.912 30.614 1.00 93.81 104 ASN A N 1
ATOM 820 C CA . ASN A 1 104 ? -25.421 18.016 31.540 1.00 93.81 104 ASN A CA 1
ATOM 821 C C . ASN A 1 104 ? -23.936 18.151 31.905 1.00 93.81 104 ASN A C 1
ATOM 823 O O . ASN A 1 104 ? -23.405 17.438 32.759 1.00 93.81 104 ASN A O 1
ATOM 827 N N . VAL A 1 105 ? -23.262 19.106 31.269 1.00 93.38 105 VAL A N 1
ATOM 828 C CA . VAL A 1 105 ? -21.830 19.366 31.482 1.00 93.38 105 VAL A CA 1
ATOM 829 C C . VAL A 1 105 ? -21.531 19.790 32.925 1.00 93.38 105 VAL A C 1
ATOM 831 O O . VAL A 1 105 ? -20.482 19.443 33.465 1.00 93.38 105 VAL A O 1
ATOM 834 N N . ILE A 1 106 ? -22.439 20.529 33.571 1.00 95.88 106 ILE A N 1
ATOM 835 C CA . ILE A 1 106 ? -22.234 21.037 34.936 1.00 95.88 106 ILE A CA 1
ATOM 836 C C . ILE A 1 106 ? -22.230 19.879 35.935 1.00 95.88 106 ILE A C 1
ATOM 838 O O . ILE A 1 106 ? -21.395 19.839 36.836 1.00 95.88 106 ILE A O 1
ATOM 842 N N . GLU A 1 107 ? -23.142 18.929 35.763 1.00 95.88 107 GLU A N 1
ATOM 843 C CA . GLU A 1 107 ? -23.251 17.746 36.614 1.00 95.88 107 GLU A CA 1
ATOM 844 C C . GLU A 1 107 ? -22.032 16.830 36.470 1.00 95.88 107 GLU A C 1
ATOM 846 O O . GLU A 1 107 ? -21.386 16.520 37.469 1.00 95.88 107 GLU A O 1
ATOM 851 N N . ARG A 1 108 ? -21.611 16.529 35.234 1.00 94.00 108 ARG A N 1
ATOM 852 C CA . ARG A 1 108 ? -20.395 15.737 34.972 1.00 94.00 108 ARG A CA 1
ATOM 853 C C . ARG A 1 108 ? -19.135 16.353 35.577 1.00 94.00 108 ARG A C 1
ATOM 855 O O . ARG A 1 108 ? -18.280 15.642 36.098 1.00 94.00 108 ARG A O 1
ATOM 862 N N . ARG A 1 109 ? -19.022 17.685 35.562 1.00 96.06 109 ARG A N 1
ATOM 863 C CA . ARG A 1 109 ? -17.914 18.388 36.232 1.00 96.06 109 ARG A CA 1
ATOM 864 C C . ARG A 1 109 ? -17.948 18.201 37.749 1.00 96.06 109 ARG A C 1
ATOM 866 O O . ARG A 1 109 ? -16.892 18.033 38.348 1.00 96.06 109 ARG A O 1
ATOM 873 N N . LYS A 1 110 ? -19.129 18.210 38.376 1.00 97.56 110 LYS A N 1
ATOM 874 C CA . LYS A 1 110 ? -19.263 17.959 39.822 1.00 97.56 110 LYS A CA 1
ATOM 875 C C . LYS A 1 110 ? -18.879 16.526 40.184 1.00 97.56 110 LYS A C 1
ATOM 877 O O . LYS A 1 110 ? -18.150 16.342 41.153 1.00 97.56 110 LYS A O 1
ATOM 882 N N . GLU A 1 111 ? -19.324 15.545 39.398 1.00 96.81 111 GLU A N 1
ATOM 883 C CA . GLU A 1 111 ? -18.946 14.133 39.566 1.00 96.81 111 GLU A CA 1
ATOM 884 C C . GLU A 1 111 ? -17.425 13.956 39.508 1.00 96.81 111 GLU A C 1
ATOM 886 O O . GLU A 1 111 ? -16.834 13.348 40.397 1.00 96.81 111 GLU A O 1
ATOM 891 N N . TYR A 1 112 ? -16.776 14.562 38.509 1.00 96.81 112 TYR A N 1
ATOM 892 C CA . TYR A 1 112 ? -15.323 14.515 38.361 1.00 96.81 112 TYR A CA 1
ATOM 893 C C . TYR A 1 112 ? -14.585 15.137 39.557 1.00 96.81 112 TYR A C 1
ATOM 895 O O . TYR A 1 112 ? -13.639 14.552 40.080 1.00 96.81 112 TYR A O 1
ATOM 903 N N . LEU A 1 113 ? -15.042 16.298 40.039 1.00 97.50 113 LEU A N 1
ATOM 904 C CA . LEU A 1 113 ? -14.464 16.940 41.225 1.00 97.50 113 LEU A CA 1
ATOM 905 C C . LEU A 1 113 ? -14.652 16.099 42.495 1.00 97.50 113 LEU A C 1
ATOM 907 O O . LEU A 1 113 ? -13.772 16.083 43.352 1.00 97.50 113 LEU A O 1
ATOM 911 N N . ALA A 1 114 ? -15.787 15.410 42.636 1.00 97.44 114 ALA A N 1
ATOM 912 C CA . ALA A 1 114 ? -16.018 14.497 43.751 1.00 97.44 114 ALA A CA 1
ATOM 913 C C . ALA A 1 114 ? -15.075 13.285 43.692 1.00 97.44 114 ALA A C 1
ATOM 915 O O . ALA A 1 114 ? -14.519 12.896 44.717 1.00 97.44 114 ALA A O 1
ATOM 916 N N . TRP A 1 115 ? -14.845 12.736 42.496 1.00 97.06 115 TRP A N 1
ATOM 917 C CA . TRP A 1 115 ? -13.900 11.643 42.274 1.00 97.06 115 TRP A CA 1
ATOM 918 C C . TRP A 1 115 ? -12.447 12.044 42.578 1.00 97.06 115 TRP A C 1
ATOM 920 O O . TRP A 1 115 ? -11.746 11.294 43.253 1.00 97.06 115 TRP A O 1
ATOM 930 N N . LEU A 1 116 ? -12.008 13.244 42.177 1.00 97.06 116 LEU A N 1
ATOM 931 C CA . LEU A 1 116 ? -10.666 13.750 42.509 1.00 97.06 116 LEU A CA 1
ATOM 932 C C . LEU A 1 116 ? -10.427 13.798 44.023 1.00 97.06 116 LEU A C 1
ATOM 934 O O . LEU A 1 116 ? -9.417 13.294 44.506 1.00 97.06 116 LEU A O 1
ATOM 938 N N . LYS A 1 117 ? -11.402 14.310 44.781 1.00 96.06 117 LYS A N 1
ATOM 939 C CA . LYS A 1 117 ? -11.327 14.343 46.250 1.00 96.06 117 LYS A CA 1
ATOM 940 C C . LYS A 1 117 ? -11.225 12.943 46.863 1.00 96.06 117 LYS A C 1
ATOM 942 O O . LYS A 1 117 ? -10.560 12.770 47.878 1.00 96.06 117 LYS A O 1
ATOM 947 N N . GLN A 1 118 ? -11.881 11.941 46.269 1.00 94.81 118 GLN A N 1
ATOM 948 C CA . GLN A 1 118 ? -11.771 10.550 46.723 1.00 94.81 118 GLN A CA 1
ATOM 949 C C . GLN A 1 118 ? -10.377 9.966 46.459 1.00 94.81 118 GLN A C 1
ATOM 951 O O . GLN A 1 118 ? -9.868 9.233 47.303 1.00 94.81 118 GLN A O 1
ATOM 956 N N . GLN A 1 119 ? -9.757 10.297 45.322 1.00 92.69 119 GLN A N 1
ATOM 957 C CA . GLN A 1 119 ? -8.391 9.870 44.995 1.00 92.69 119 GLN A CA 1
ATOM 958 C C . GLN A 1 119 ? -7.363 10.485 45.954 1.00 92.69 119 GLN A C 1
ATOM 960 O O . GLN A 1 119 ? -6.521 9.768 46.490 1.00 92.69 119 GLN A O 1
ATOM 965 N N . GLU A 1 120 ? -7.479 11.783 46.243 1.00 90.94 120 GLU A N 1
ATOM 966 C CA . GLU A 1 120 ? -6.616 12.480 47.209 1.00 90.94 120 GLU A CA 1
ATOM 967 C C . GLU A 1 120 ? -6.707 11.831 48.603 1.00 90.94 120 GLU A C 1
ATOM 969 O O . GLU A 1 120 ? -5.693 11.450 49.186 1.00 90.94 120 GLU A O 1
ATOM 974 N N . GLN A 1 121 ? -7.923 11.563 49.089 1.00 87.25 121 GLN A N 1
ATOM 975 C CA . GLN A 1 121 ? -8.148 10.892 50.377 1.00 87.25 121 GLN A CA 1
ATOM 976 C C . GLN A 1 121 ? -7.656 9.438 50.427 1.00 87.25 121 GLN A C 1
ATOM 978 O O . GLN A 1 121 ? -7.362 8.929 51.509 1.00 87.25 121 GLN A O 1
ATOM 983 N N . GLN A 1 122 ? -7.610 8.737 49.291 1.00 83.75 122 GLN A N 1
ATOM 984 C CA . GLN A 1 122 ? -7.010 7.403 49.205 1.00 83.75 122 GLN A CA 1
ATOM 985 C C . GLN A 1 122 ? -5.483 7.478 49.241 1.00 83.75 122 GLN A C 1
ATOM 987 O O . GLN A 1 122 ? -4.865 6.637 49.886 1.00 83.75 122 GLN A O 1
ATOM 992 N N . SER A 1 123 ? -4.887 8.492 48.610 1.00 79.06 123 SER A N 1
ATOM 993 C CA . SER A 1 123 ? -3.436 8.701 48.619 1.00 79.06 123 SER A CA 1
ATOM 994 C C . SER A 1 123 ? -2.884 9.139 49.979 1.00 79.06 123 SER A C 1
ATOM 996 O O . SER A 1 123 ? -1.788 8.730 50.328 1.00 79.06 123 SER A O 1
ATOM 998 N N . GLU A 1 124 ? -3.646 9.899 50.775 1.00 78.69 124 GLU A N 1
ATOM 999 C CA . GLU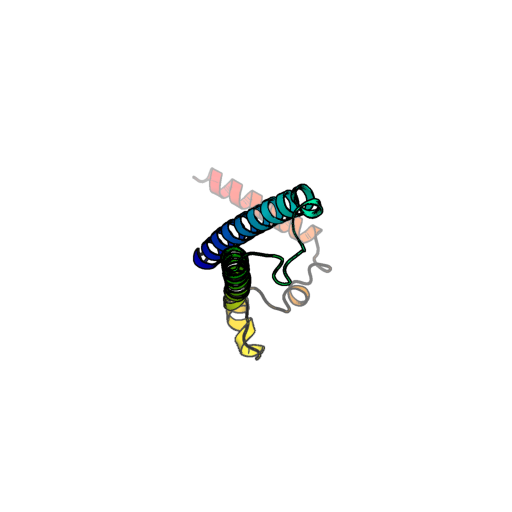 A 1 124 ? -3.249 10.321 52.133 1.00 78.69 124 GLU A CA 1
ATOM 1000 C C . GLU A 1 124 ? -3.375 9.210 53.193 1.00 78.69 124 GLU A C 1
ATOM 1002 O O . GLU A 1 124 ? -2.870 9.349 54.306 1.00 78.69 124 GLU A O 1
ATOM 1007 N N . LYS A 1 125 ? -4.087 8.118 52.883 1.00 67.44 125 LYS A N 1
ATOM 1008 C CA . LYS A 1 125 ? -4.264 6.958 53.778 1.00 67.44 125 LYS A CA 1
ATOM 1009 C C . LYS A 1 125 ? -3.220 5.855 53.570 1.00 67.44 125 LYS A C 1
ATOM 1011 O O . LYS A 1 125 ? -3.279 4.851 54.283 1.00 67.44 125 LYS A O 1
ATOM 1016 N N . ILE A 1 126 ? -2.325 6.024 52.599 1.00 53.00 126 ILE A N 1
ATOM 1017 C CA . ILE A 1 126 ? -1.180 5.149 52.304 1.00 53.00 126 ILE A CA 1
ATOM 1018 C C . ILE A 1 126 ? 0.073 5.809 52.874 1.00 53.00 126 ILE A C 1
ATOM 1020 O O . ILE A 1 126 ? 0.877 5.075 53.488 1.00 53.00 126 ILE A O 1
#

pLDDT: mean 88.12, std 10.89, range [45.19, 98.0]

Sequence (126 aa):
MAASILPIILYAFSAFFLIHSAYSAYEFSYLLKHFAHITTPSKNLVPLDVKIEAIIGALFAVFGA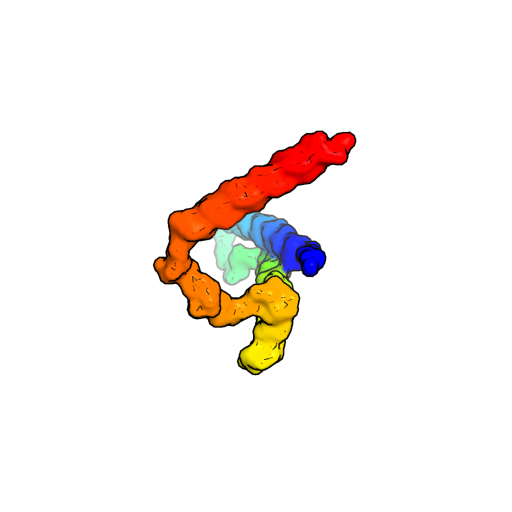ILTKVDTLKPIKFSEAIVEDEQAGNGPFDRFERRTIFQNVIERRKEYLAWLKQQEQQSEKI

InterPro domains:
  IPR018937 Membrane magnesium transporter [PF10270] (11-112)
  IPR053279 ER membrane protein complex subunit [PTHR28144] (6-122)

Radius of gyration: 30.54 Å; chains: 1; bounding box: 50×32×93 Å

Foldseek 3Di:
DPPPCQLVVLLVLLVVLQVVLVVQLVVLQVVCVVCVVPDDDDPPSDDPVSVVSNVSSVVSNVVSVVVNCPVVDADPDPVRRCPVVVVVVHDPCCCVVVVVVPDDPVVVVVVVVVVVVVVVVVVVVD